Protein AF-A0A5R2MXI2-F1 (afdb_monomer_lite)

Sequence (117 aa):
TVLARMDTGGAYSFGGLNMAEFAANGTGHNSEFGDCHNPWNLPYVAGGSSSGSGAAVAARMTFASLGSDTGGSIRLPAAACGVAGIKPTQTRVSRAGVMPLSFSCDNVGPMARTAYD

Foldseek 3Di:
DLVVVCVVVVHDDDDDFQFDPLQPDQQCADPPPGFQAAPVDRVGGLTHRRSRQLRCQLVVVDQKDKWKWQPQHQPSSCVSNVWDGDFDDPPPDDCVPPRDDDNVRIGMTMIGRDPVD

Structure (mmCIF, N/CA/C/O backbone):
data_AF-A0A5R2MXI2-F1
#
_entry.id   AF-A0A5R2MXI2-F1
#
loop_
_atom_site.group_PDB
_atom_site.id
_atom_site.type_symbol
_atom_site.label_atom_id
_atom_site.label_alt_id
_atom_site.label_comp_id
_atom_site.label_asym_id
_atom_site.label_entity_id
_atom_site.label_seq_id
_atom_site.pdbx_PDB_ins_code
_atom_site.Cartn_x
_atom_site.Cartn_y
_atom_site.Cartn_z
_atom_site.occupancy
_atom_site.B_iso_or_equiv
_atom_site.auth_seq_id
_atom_site.auth_comp_id
_atom_site.auth_asym_id
_atom_site.auth_atom_id
_atom_site.pdbx_PDB_model_num
ATOM 1 N N . THR A 1 1 ? -8.331 -3.405 16.287 1.00 91.25 1 THR A N 1
ATOM 2 C CA . THR A 1 1 ? -7.261 -2.855 15.419 1.00 91.25 1 THR A CA 1
ATOM 3 C C . THR A 1 1 ? -7.868 -2.456 14.080 1.00 91.25 1 THR A C 1
ATOM 5 O O . THR A 1 1 ? -9.081 -2.584 13.942 1.00 91.25 1 THR A O 1
ATOM 8 N N . VAL A 1 2 ? -7.094 -1.935 13.119 1.00 94.31 2 VAL 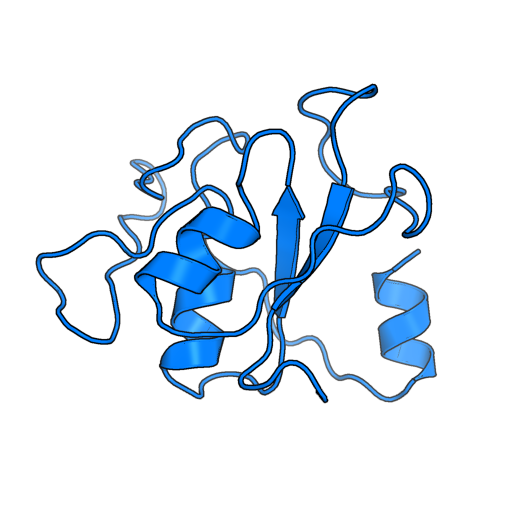A N 1
ATOM 9 C CA . VAL A 1 2 ? -7.619 -1.671 11.761 1.00 94.31 2 VAL A CA 1
ATOM 10 C C . VAL A 1 2 ? -8.165 -2.951 11.116 1.00 94.31 2 VAL A C 1
ATOM 12 O O . VAL A 1 2 ? -9.292 -2.931 10.639 1.00 94.31 2 VAL A O 1
ATOM 15 N N . LEU A 1 3 ? -7.443 -4.071 11.244 1.00 93.50 3 LEU A N 1
ATOM 16 C CA . LEU A 1 3 ? -7.878 -5.381 10.747 1.00 93.50 3 LEU A CA 1
ATOM 17 C C . LEU A 1 3 ? -9.207 -5.810 11.375 1.00 93.50 3 LEU A C 1
ATOM 19 O O . LEU A 1 3 ? -10.167 -6.024 10.652 1.00 93.50 3 LEU A O 1
ATOM 23 N N . ALA A 1 4 ? -9.324 -5.763 12.708 1.00 94.25 4 ALA A N 1
ATOM 24 C CA . ALA A 1 4 ? -10.579 -6.125 13.373 1.00 94.25 4 ALA A CA 1
ATOM 25 C C . ALA A 1 4 ? -11.780 -5.282 12.900 1.00 94.25 4 ALA A C 1
ATOM 27 O O . ALA A 1 4 ? -12.889 -5.790 12.827 1.00 94.25 4 ALA A O 1
ATOM 28 N N . ARG A 1 5 ? -11.576 -3.996 12.568 1.00 95.44 5 ARG A N 1
ATOM 29 C CA . ARG A 1 5 ? -12.651 -3.146 12.026 1.00 95.44 5 ARG A CA 1
ATOM 30 C C . ARG A 1 5 ? -13.032 -3.535 10.600 1.00 95.44 5 ARG A C 1
ATOM 32 O O . ARG A 1 5 ? -14.211 -3.473 10.267 1.00 95.44 5 ARG A O 1
ATOM 39 N N . MET A 1 6 ? -12.054 -3.919 9.781 1.00 94.19 6 MET A N 1
ATOM 40 C CA . MET A 1 6 ? -12.301 -4.437 8.435 1.00 94.19 6 MET A CA 1
ATOM 41 C C . MET A 1 6 ? -13.070 -5.760 8.500 1.00 94.19 6 MET A C 1
ATOM 43 O O . MET A 1 6 ? -14.084 -5.889 7.820 1.00 94.19 6 MET A O 1
ATOM 47 N N . ASP A 1 7 ? -12.672 -6.673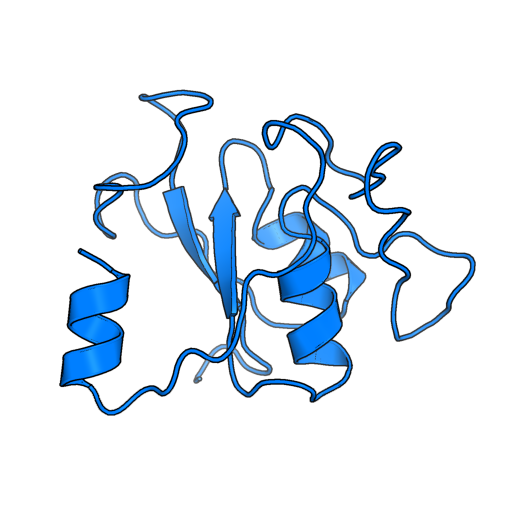 9.389 1.00 94.31 7 ASP A N 1
ATOM 48 C CA . ASP A 1 7 ? -13.346 -7.962 9.584 1.00 94.31 7 ASP A CA 1
ATOM 49 C C . ASP A 1 7 ? -14.809 -7.764 10.016 1.00 94.31 7 ASP A C 1
ATOM 51 O O . ASP A 1 7 ? -15.724 -8.329 9.421 1.00 94.31 7 ASP A O 1
ATOM 55 N N . THR A 1 8 ? -15.069 -6.879 10.990 1.00 96.94 8 THR A N 1
ATOM 56 C CA . THR A 1 8 ? -16.446 -6.540 11.405 1.00 96.94 8 THR A CA 1
ATOM 57 C C . THR A 1 8 ? -17.243 -5.815 10.322 1.00 96.94 8 THR A C 1
ATOM 59 O O . THR A 1 8 ? -18.469 -5.843 10.342 1.00 96.94 8 THR A O 1
ATOM 62 N N . GLY A 1 9 ? -16.555 -5.152 9.390 1.00 95.44 9 GLY A N 1
ATOM 63 C CA . GLY A 1 9 ? -17.148 -4.514 8.216 1.00 95.44 9 GLY A CA 1
ATOM 64 C C . GLY A 1 9 ? -17.457 -5.494 7.080 1.00 95.44 9 GLY A C 1
ATOM 65 O O . GLY A 1 9 ? -17.964 -5.068 6.047 1.00 95.44 9 GLY A O 1
ATOM 66 N N . GLY A 1 10 ? -17.152 -6.785 7.255 1.00 95.62 10 GLY A N 1
ATOM 67 C CA . GLY A 1 10 ? -17.379 -7.832 6.259 1.00 95.62 10 GLY A CA 1
ATOM 68 C C . GLY A 1 10 ? -16.265 -7.966 5.220 1.00 95.62 10 GLY A C 1
ATOM 69 O O . GLY A 1 10 ? -16.458 -8.641 4.210 1.00 95.62 10 GLY A O 1
ATOM 70 N N . ALA A 1 11 ? -15.106 -7.337 5.436 1.00 94.44 11 ALA A N 1
ATOM 71 C CA . ALA A 1 11 ? -13.953 -7.533 4.567 1.00 94.44 11 ALA A CA 1
ATOM 72 C C . ALA A 1 11 ? -13.343 -8.926 4.776 1.00 94.44 11 ALA A C 1
ATOM 74 O O . ALA A 1 11 ? -13.301 -9.441 5.892 1.00 94.44 11 ALA A O 1
ATOM 75 N N . TYR A 1 12 ? -12.817 -9.509 3.700 1.00 92.19 12 TYR A N 1
ATOM 76 C CA . TYR A 1 12 ? -12.088 -10.771 3.747 1.00 92.19 12 TYR A CA 1
ATOM 77 C C . TYR A 1 12 ? -10.605 -10.538 3.452 1.00 92.19 12 TYR A C 1
ATOM 79 O O . TYR A 1 12 ? -10.245 -10.076 2.368 1.00 92.19 12 TYR A O 1
ATOM 87 N N . SER A 1 13 ? -9.746 -10.865 4.418 1.00 90.00 13 SER A N 1
ATOM 88 C CA . SER A 1 13 ? -8.291 -10.746 4.295 1.00 90.00 13 SER A CA 1
ATOM 89 C C . SER A 1 13 ? -7.690 -12.097 3.910 1.00 90.00 13 SER A C 1
ATOM 91 O O . SER A 1 13 ? -7.816 -13.057 4.664 1.00 90.00 13 SER A O 1
ATOM 93 N N . PHE A 1 14 ? -7.024 -12.180 2.757 1.00 85.75 14 PHE A N 1
ATOM 94 C CA . PHE A 1 14 ? -6.523 -13.453 2.215 1.00 85.75 14 PHE A CA 1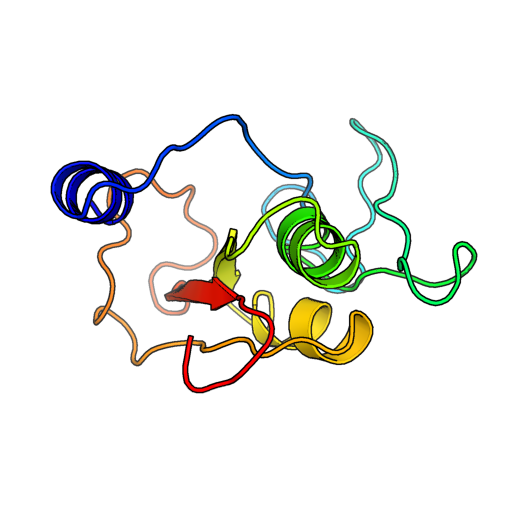
ATOM 95 C C . PHE A 1 14 ? -4.992 -13.568 2.140 1.00 85.75 14 PHE A C 1
ATOM 97 O O . PHE A 1 14 ? -4.485 -14.600 1.709 1.00 85.75 14 PHE A O 1
ATOM 104 N N . GLY A 1 15 ? -4.235 -12.553 2.574 1.00 91.38 15 GLY A N 1
ATOM 105 C CA . GLY A 1 15 ? -2.776 -12.654 2.640 1.00 91.38 15 GLY A CA 1
ATOM 106 C C . GLY A 1 15 ? -2.051 -11.354 2.975 1.00 91.38 15 GLY A C 1
ATOM 107 O O . GLY A 1 15 ? -2.641 -10.274 2.995 1.00 91.38 15 GLY A O 1
ATOM 108 N N . GLY A 1 16 ? -0.749 -11.484 3.238 1.00 94.56 16 GLY A N 1
ATOM 109 C CA . GLY A 1 16 ? 0.187 -10.363 3.295 1.00 94.56 16 GLY A CA 1
ATOM 110 C C . GLY A 1 16 ? 0.678 -9.988 1.896 1.00 94.56 16 GLY A C 1
ATOM 111 O O . GLY A 1 16 ? 0.782 -10.843 1.020 1.00 94.56 16 GLY A O 1
ATOM 112 N N . LEU A 1 17 ? 0.973 -8.706 1.690 1.00 96.75 17 LEU A N 1
ATOM 113 C CA . LEU A 1 17 ? 1.492 -8.179 0.427 1.00 96.75 17 LEU A CA 1
ATOM 114 C C . LEU A 1 17 ? 2.964 -7.788 0.584 1.00 96.75 17 LEU A C 1
ATOM 116 O O . LEU A 1 17 ? 3.408 -7.453 1.682 1.00 96.75 17 LEU A O 1
ATOM 120 N N . ASN A 1 18 ? 3.709 -7.829 -0.522 1.00 97.19 18 ASN A N 1
ATOM 121 C CA . ASN A 1 18 ? 5.125 -7.468 -0.544 1.00 97.19 18 ASN A CA 1
ATOM 122 C C . ASN A 1 18 ? 5.334 -5.997 -0.127 1.00 97.19 18 ASN A C 1
ATOM 124 O O . ASN A 1 18 ? 4.465 -5.142 -0.332 1.00 97.19 18 ASN A O 1
ATOM 128 N N . MET A 1 19 ? 6.495 -5.704 0.448 1.00 97.38 19 MET A N 1
ATOM 129 C CA . MET A 1 19 ? 6.897 -4.370 0.873 1.00 97.38 19 MET A CA 1
ATOM 130 C C . MET A 1 19 ? 8.411 -4.198 0.777 1.00 97.38 19 MET A C 1
ATOM 132 O O . MET A 1 19 ? 9.150 -5.176 0.830 1.00 97.38 19 MET A O 1
ATOM 136 N N . ALA A 1 20 ? 8.887 -2.955 0.726 1.00 97.06 20 ALA A N 1
ATOM 137 C CA . ALA A 1 20 ? 10.292 -2.691 1.021 1.00 97.06 20 ALA A CA 1
ATOM 138 C C . ALA A 1 20 ? 10.608 -3.072 2.471 1.00 97.06 20 ALA A C 1
ATOM 140 O O . ALA A 1 20 ? 9.874 -2.676 3.380 1.00 97.06 20 ALA A O 1
ATOM 141 N N . GLU A 1 21 ? 11.711 -3.787 2.676 1.00 96.00 21 GLU A N 1
ATOM 142 C CA . GLU A 1 21 ? 12.115 -4.299 3.985 1.00 96.00 21 GLU A CA 1
ATOM 143 C C . GLU A 1 21 ? 12.144 -3.190 5.052 1.00 96.00 21 GLU A C 1
ATOM 145 O O . GLU A 1 21 ? 12.565 -2.057 4.795 1.00 96.00 21 GLU A O 1
ATOM 150 N N . PHE A 1 22 ? 11.596 -3.490 6.234 1.00 95.56 22 PHE A N 1
ATOM 151 C CA . PHE A 1 22 ? 11.428 -2.550 7.354 1.00 95.56 22 PHE A CA 1
ATOM 152 C C . PHE A 1 22 ? 10.745 -1.215 7.007 1.00 95.56 22 PHE A C 1
ATOM 154 O O . PHE A 1 22 ? 10.872 -0.235 7.734 1.00 95.56 22 PHE A O 1
ATOM 161 N N . ALA A 1 23 ? 10.001 -1.164 5.902 1.00 96.75 23 ALA A N 1
ATOM 162 C CA . ALA A 1 23 ? 9.411 0.051 5.357 1.00 96.75 23 ALA A CA 1
ATOM 163 C C . ALA A 1 23 ? 10.434 1.154 5.005 1.00 96.75 23 ALA A C 1
ATOM 165 O O . ALA A 1 23 ? 10.064 2.321 4.877 1.00 96.75 23 ALA A O 1
ATOM 166 N N . ALA A 1 24 ? 11.703 0.789 4.798 1.00 95.25 24 ALA A N 1
ATOM 167 C CA . ALA A 1 24 ? 12.831 1.718 4.723 1.00 95.25 24 ALA A CA 1
ATOM 168 C C . ALA A 1 24 ? 13.273 2.087 3.291 1.00 95.25 24 ALA A C 1
ATOM 170 O O . ALA A 1 24 ? 14.348 2.652 3.102 1.00 95.25 24 ALA A O 1
ATOM 171 N N . ASN A 1 25 ? 12.465 1.793 2.267 1.00 94.12 25 ASN A N 1
ATOM 172 C CA . ASN A 1 25 ? 12.782 2.131 0.876 1.00 94.12 25 ASN A CA 1
ATOM 173 C C . ASN A 1 25 ? 11.526 2.568 0.088 1.00 94.12 25 ASN A C 1
ATOM 175 O O . ASN A 1 25 ? 10.489 1.903 0.105 1.00 94.12 25 ASN A O 1
ATOM 179 N N . GLY A 1 26 ? 11.641 3.696 -0.621 1.00 95.94 26 GLY A N 1
ATOM 180 C CA . GLY A 1 26 ? 10.592 4.291 -1.453 1.00 95.94 26 GLY A CA 1
ATOM 181 C C . GLY A 1 26 ? 10.428 3.688 -2.856 1.00 95.94 26 GLY A C 1
ATOM 182 O O . GLY A 1 26 ? 9.461 4.026 -3.532 1.00 95.94 26 GLY A O 1
ATOM 183 N N . THR A 1 27 ? 11.324 2.805 -3.312 1.00 96.75 27 THR A N 1
ATOM 184 C CA . THR A 1 27 ? 11.195 2.104 -4.604 1.00 96.75 27 THR A CA 1
ATOM 185 C C . THR A 1 27 ? 10.366 0.829 -4.500 1.00 96.75 27 THR A C 1
ATOM 187 O O . THR A 1 27 ? 9.714 0.454 -5.468 1.00 96.75 27 THR A O 1
ATOM 190 N N . GLY A 1 28 ? 10.346 0.181 -3.331 1.00 96.00 28 GLY A N 1
ATOM 191 C CA . GLY A 1 28 ? 9.631 -1.083 -3.137 1.00 96.00 28 GLY A CA 1
ATOM 192 C C . GLY A 1 28 ? 10.445 -2.342 -3.446 1.00 96.00 28 GLY A C 1
ATOM 193 O O . GLY A 1 28 ? 9.856 -3.422 -3.452 1.00 96.00 28 GLY A O 1
ATOM 194 N N . HIS A 1 29 ? 11.756 -2.204 -3.688 1.00 96.75 29 HIS A N 1
ATOM 195 C CA . HIS A 1 29 ? 12.661 -3.344 -3.856 1.00 96.75 29 HIS A CA 1
ATOM 196 C C . HIS A 1 29 ? 12.797 -4.151 -2.564 1.00 96.75 29 HIS A C 1
ATOM 198 O O . HIS A 1 29 ? 12.817 -3.580 -1.466 1.00 96.75 29 HIS A O 1
ATOM 204 N N . ASN A 1 30 ? 12.918 -5.467 -2.714 1.00 96.81 30 ASN A N 1
ATOM 205 C CA . ASN A 1 30 ? 13.029 -6.411 -1.613 1.00 96.81 30 ASN A CA 1
ATOM 206 C C . ASN A 1 30 ? 13.944 -7.575 -2.018 1.00 96.81 30 ASN A C 1
ATOM 208 O O . ASN A 1 30 ? 13.602 -8.371 -2.889 1.00 96.81 30 ASN A O 1
ATOM 212 N N . SER A 1 31 ? 15.106 -7.684 -1.372 1.00 94.56 31 SER A N 1
ATOM 213 C CA . SER A 1 31 ? 16.096 -8.723 -1.675 1.00 94.56 31 SER A CA 1
ATOM 214 C C . SER A 1 31 ? 15.696 -10.119 -1.200 1.00 94.56 31 SER A C 1
ATOM 216 O O . SER A 1 31 ? 16.167 -11.096 -1.770 1.00 94.56 31 SER A O 1
ATOM 218 N N . GLU A 1 32 ? 14.858 -10.214 -0.167 1.00 95.50 32 GLU A N 1
ATOM 219 C CA . GLU A 1 32 ? 14.475 -11.484 0.460 1.00 95.50 32 GLU A CA 1
ATOM 220 C C . GLU A 1 32 ? 13.314 -12.154 -0.285 1.00 95.50 32 GLU A C 1
ATOM 222 O O . GLU A 1 32 ? 13.356 -13.342 -0.590 1.00 95.50 32 GLU A O 1
ATOM 227 N N . PHE A 1 33 ? 12.279 -11.381 -0.624 1.00 95.38 33 PHE A N 1
ATOM 228 C CA . PHE A 1 33 ? 11.058 -11.892 -1.261 1.00 95.38 33 PHE A CA 1
ATOM 229 C C . PHE A 1 33 ? 10.968 -11.591 -2.763 1.00 95.38 33 PHE A C 1
ATOM 231 O O . PHE A 1 33 ? 10.006 -11.999 -3.415 1.00 95.38 33 PHE A O 1
ATOM 238 N N . GLY A 1 34 ? 11.962 -10.892 -3.315 1.00 97.00 34 GLY A N 1
ATOM 239 C CA . GLY A 1 34 ? 11.974 -10.425 -4.697 1.00 97.00 34 GLY A CA 1
ATOM 240 C C . GLY A 1 34 ? 11.223 -9.107 -4.893 1.00 97.00 34 GLY A C 1
ATOM 241 O O . GLY A 1 34 ? 10.344 -8.724 -4.112 1.00 97.00 34 GLY A O 1
ATOM 242 N N . ASP A 1 35 ? 11.576 -8.401 -5.964 1.00 97.06 35 ASP A N 1
ATOM 243 C CA . ASP A 1 35 ? 11.049 -7.072 -6.251 1.00 97.06 35 ASP A CA 1
ATOM 244 C C . ASP A 1 35 ? 9.582 -7.107 -6.701 1.00 97.06 35 ASP A C 1
ATOM 246 O O . ASP A 1 35 ? 9.162 -7.923 -7.522 1.00 97.06 35 ASP A O 1
ATOM 250 N N . CYS A 1 36 ? 8.785 -6.170 -6.180 1.00 97.50 36 CYS A N 1
ATOM 251 C CA . CYS A 1 36 ? 7.440 -5.931 -6.688 1.00 97.50 36 CYS A CA 1
ATOM 252 C C . CYS A 1 36 ? 7.503 -5.050 -7.944 1.00 97.50 36 CYS A C 1
ATOM 254 O O . CYS A 1 36 ? 7.982 -3.912 -7.900 1.00 97.50 36 CYS A O 1
ATOM 256 N N . HIS A 1 37 ? 6.977 -5.562 -9.053 1.00 97.56 37 HIS A N 1
ATOM 257 C CA . HIS A 1 37 ? 6.972 -4.875 -10.341 1.00 97.56 37 HIS A CA 1
ATOM 258 C C . HIS A 1 37 ? 5.725 -4.012 -10.538 1.00 97.56 37 HIS A C 1
ATOM 260 O O . HIS A 1 37 ? 4.632 -4.344 -10.074 1.00 97.56 37 HIS A O 1
ATOM 266 N N . ASN A 1 38 ? 5.877 -2.910 -11.272 1.00 98.44 38 ASN A N 1
ATOM 267 C CA . ASN A 1 38 ? 4.751 -2.060 -11.631 1.00 98.44 38 ASN A CA 1
ATOM 268 C C . ASN A 1 38 ? 3.826 -2.776 -12.638 1.00 98.44 38 ASN A C 1
ATOM 270 O O . ASN A 1 38 ? 4.292 -3.158 -13.715 1.00 98.44 38 ASN A O 1
ATOM 274 N N . PRO A 1 39 ? 2.518 -2.923 -12.356 1.00 98.06 39 PRO A N 1
ATOM 275 C CA . PRO A 1 39 ? 1.603 -3.637 -13.247 1.00 98.06 39 PRO A CA 1
ATOM 276 C C . PRO A 1 39 ? 1.340 -2.913 -14.574 1.00 98.06 39 PRO A C 1
ATOM 278 O O . PRO A 1 39 ? 0.873 -3.541 -15.520 1.00 98.06 39 PRO A O 1
ATOM 281 N N . TRP A 1 40 ? 1.654 -1.617 -14.674 1.00 98.19 40 TRP A N 1
ATOM 282 C CA . TRP A 1 40 ? 1.582 -0.878 -15.935 1.00 98.19 40 TRP A CA 1
ATOM 283 C C . TRP A 1 40 ? 2.794 -1.122 -16.834 1.00 98.19 40 TRP A C 1
ATOM 285 O O . TRP A 1 40 ? 2.675 -1.013 -18.053 1.00 98.19 40 TRP A O 1
ATOM 295 N N . ASN A 1 41 ? 3.961 -1.423 -16.251 1.00 97.94 41 ASN A N 1
ATOM 296 C CA . ASN A 1 41 ? 5.182 -1.725 -16.992 1.00 97.94 41 ASN A CA 1
ATOM 297 C C . ASN A 1 41 ? 6.211 -2.448 -16.102 1.00 97.94 41 ASN A C 1
ATOM 299 O O . ASN A 1 41 ? 6.855 -1.822 -15.261 1.00 97.94 41 ASN A O 1
ATOM 303 N N . LEU A 1 42 ? 6.398 -3.754 -16.313 1.00 97.38 42 LEU A N 1
ATOM 304 C CA . LEU A 1 42 ? 7.184 -4.624 -15.422 1.00 97.38 42 LEU A CA 1
ATOM 305 C C . LEU A 1 42 ? 8.646 -4.194 -15.156 1.00 97.38 42 LEU A C 1
ATOM 307 O O . LEU A 1 42 ? 9.115 -4.410 -14.041 1.00 97.38 42 LEU A O 1
ATOM 311 N N . PRO A 1 43 ? 9.389 -3.566 -16.090 1.00 97.44 43 PRO A N 1
ATOM 312 C CA . PRO A 1 43 ? 10.738 -3.057 -15.825 1.00 97.44 43 PRO A CA 1
ATOM 313 C C . PRO A 1 43 ? 10.797 -1.866 -14.854 1.00 97.44 43 PRO A C 1
ATOM 315 O O . PRO A 1 43 ? 11.891 -1.447 -14.485 1.00 97.44 43 PRO A O 1
ATOM 318 N N . TYR A 1 44 ? 9.656 -1.286 -14.469 1.00 97.81 44 TYR A N 1
ATOM 319 C CA . TYR A 1 44 ? 9.582 -0.132 -13.575 1.00 97.81 44 TYR A CA 1
ATOM 320 C C . TYR A 1 44 ? 9.162 -0.539 -12.163 1.00 97.81 44 TYR A C 1
ATOM 322 O O . TYR A 1 44 ? 8.470 -1.534 -11.940 1.00 97.81 44 TYR A O 1
ATOM 330 N N . VAL A 1 45 ? 9.553 0.290 -11.199 1.00 98.06 45 VAL A N 1
ATOM 331 C CA . VAL A 1 45 ? 9.238 0.089 -9.785 1.00 98.06 45 VAL A CA 1
ATOM 332 C C . VAL A 1 45 ? 7.750 0.300 -9.501 1.00 98.06 45 VAL A C 1
ATOM 334 O O . VAL A 1 45 ? 7.128 1.233 -10.021 1.00 98.06 45 VAL A O 1
ATOM 337 N N . ALA A 1 46 ? 7.181 -0.533 -8.628 1.00 98.25 46 ALA A N 1
ATOM 338 C CA . ALA A 1 46 ? 5.826 -0.337 -8.108 1.00 98.25 46 ALA A CA 1
ATOM 339 C C . ALA A 1 46 ? 5.729 0.832 -7.106 1.00 98.25 46 ALA A C 1
ATOM 341 O O . ALA A 1 46 ? 4.628 1.246 -6.753 1.00 98.25 46 ALA A O 1
ATOM 342 N N . GLY A 1 47 ? 6.870 1.368 -6.651 1.00 98.31 47 GLY A N 1
ATOM 343 C CA . GLY A 1 47 ? 6.950 2.333 -5.556 1.00 98.31 47 GLY A CA 1
ATOM 344 C C . GLY A 1 47 ? 6.882 1.641 -4.195 1.00 98.31 47 GLY A C 1
ATOM 345 O O . GLY A 1 47 ? 6.489 0.484 -4.084 1.00 98.31 47 GLY A O 1
ATOM 346 N N . GLY A 1 48 ? 7.290 2.334 -3.137 1.00 97.56 48 GLY A N 1
ATOM 347 C CA . GLY A 1 48 ? 7.425 1.750 -1.809 1.00 97.56 48 GLY A CA 1
ATOM 348 C C . GLY A 1 48 ? 7.161 2.734 -0.669 1.00 97.56 48 GLY A C 1
ATOM 349 O O . GLY A 1 48 ? 6.990 3.928 -0.882 1.00 97.56 48 GLY A O 1
ATOM 350 N N . SER A 1 49 ? 7.109 2.258 0.571 1.00 97.94 49 SER A N 1
ATOM 351 C CA . SER A 1 49 ? 7.374 0.862 0.937 1.00 97.94 49 SER A CA 1
ATOM 352 C C . SER A 1 49 ? 6.218 -0.110 0.708 1.00 97.94 49 SER A C 1
ATOM 354 O O . SER A 1 49 ? 6.495 -1.296 0.586 1.00 97.94 49 SER A O 1
ATOM 356 N N . SER A 1 50 ? 4.963 0.339 0.587 1.00 98.56 50 SER A N 1
ATOM 357 C CA . SER A 1 50 ? 3.792 -0.547 0.412 1.00 98.56 50 SER A CA 1
ATOM 358 C C . SER A 1 50 ? 3.622 -1.022 -1.044 1.00 98.56 50 SER A C 1
ATOM 360 O O . SER A 1 50 ? 2.580 -0.810 -1.669 1.00 98.56 50 SER A O 1
ATOM 362 N N . SER A 1 51 ? 4.671 -1.622 -1.603 1.00 98.50 51 SER A N 1
ATOM 363 C CA . SER A 1 51 ? 4.804 -1.924 -3.031 1.00 98.50 51 SER A CA 1
ATOM 364 C C . SER A 1 51 ? 3.773 -2.928 -3.537 1.00 98.50 51 SER A C 1
ATOM 366 O O . SER A 1 51 ? 3.081 -2.670 -4.522 1.00 98.50 51 SER A O 1
ATOM 368 N N . GLY A 1 52 ? 3.600 -4.047 -2.832 1.00 98.44 52 GLY A N 1
ATOM 369 C CA . GLY A 1 52 ? 2.585 -5.046 -3.155 1.00 98.44 52 GLY A CA 1
ATOM 370 C C . GLY A 1 52 ? 1.168 -4.498 -3.013 1.00 98.44 52 GLY A C 1
ATOM 371 O O . GLY A 1 52 ? 0.296 -4.839 -3.805 1.00 98.44 52 GLY A O 1
ATOM 372 N N . SER A 1 53 ? 0.937 -3.599 -2.056 1.00 98.50 53 SER A N 1
ATOM 373 C CA . SER A 1 53 ? -0.372 -2.985 -1.826 1.00 98.50 53 SER A CA 1
ATOM 374 C C . SER A 1 53 ? -0.829 -2.102 -2.987 1.00 98.50 53 SER A C 1
ATOM 376 O O . SER A 1 53 ? -1.975 -2.240 -3.420 1.00 98.50 53 SER A O 1
ATOM 378 N N . GLY A 1 54 ? 0.049 -1.246 -3.521 1.00 98.56 54 GLY A N 1
ATOM 379 C CA . GLY A 1 54 ? -0.255 -0.448 -4.714 1.00 98.56 54 GLY A CA 1
ATOM 380 C C . GLY A 1 54 ? -0.427 -1.320 -5.961 1.00 98.56 54 GLY A C 1
ATOM 381 O O . GLY A 1 54 ? -1.427 -1.198 -6.673 1.00 98.56 54 GLY A O 1
ATOM 382 N N . ALA A 1 55 ? 0.503 -2.256 -6.179 1.00 98.56 55 ALA A N 1
ATOM 383 C CA . ALA A 1 55 ? 0.490 -3.131 -7.348 1.00 98.56 55 ALA A CA 1
ATOM 384 C C . ALA A 1 55 ? -0.734 -4.063 -7.380 1.00 98.56 55 ALA A C 1
ATOM 386 O O . ALA A 1 55 ? -1.375 -4.186 -8.420 1.00 98.56 55 ALA A O 1
ATOM 387 N N . ALA A 1 56 ? -1.113 -4.674 -6.253 1.00 98.44 56 ALA A N 1
ATOM 388 C CA . ALA A 1 56 ? -2.246 -5.600 -6.180 1.00 98.44 56 ALA A CA 1
ATOM 389 C C . ALA A 1 56 ? -3.589 -4.915 -6.477 1.00 98.44 56 ALA A C 1
ATOM 391 O O . ALA A 1 56 ? -4.449 -5.502 -7.137 1.00 98.44 56 ALA A O 1
ATOM 392 N N . VAL A 1 57 ? -3.775 -3.671 -6.019 1.00 98.50 57 VAL A N 1
ATOM 393 C CA . VAL A 1 57 ? -4.982 -2.884 -6.323 1.00 98.50 57 VAL A CA 1
ATOM 394 C C . VAL A 1 57 ? -5.011 -2.511 -7.805 1.00 98.50 57 VAL A C 1
ATOM 396 O O . VAL A 1 57 ? -6.032 -2.704 -8.469 1.00 98.50 57 VAL A O 1
ATOM 399 N N . ALA A 1 58 ? -3.888 -2.034 -8.350 1.00 98.56 58 ALA A N 1
ATOM 400 C CA . ALA A 1 58 ? -3.780 -1.651 -9.757 1.00 98.56 58 ALA A CA 1
ATOM 401 C C . ALA A 1 58 ? -3.978 -2.843 -10.710 1.00 98.56 58 ALA A C 1
ATOM 403 O O . ALA A 1 58 ? -4.704 -2.738 -11.697 1.00 98.56 58 ALA A O 1
ATOM 404 N N . ALA A 1 59 ? -3.423 -4.006 -10.362 1.00 98.25 59 ALA A N 1
ATOM 405 C CA . ALA A 1 59 ? -3.597 -5.267 -11.083 1.00 98.25 59 ALA A CA 1
ATOM 406 C C . ALA A 1 59 ? -4.983 -5.914 -10.880 1.00 98.25 59 ALA A C 1
ATOM 408 O O . ALA A 1 59 ? -5.249 -6.976 -11.437 1.00 98.25 59 ALA A O 1
ATOM 409 N N . ARG A 1 60 ? -5.876 -5.291 -10.093 1.00 97.31 60 ARG A N 1
ATOM 410 C CA . ARG A 1 60 ? -7.222 -5.794 -9.754 1.00 97.31 60 ARG A CA 1
ATOM 411 C C . ARG A 1 60 ? -7.230 -7.156 -9.048 1.00 97.31 60 ARG A C 1
ATOM 413 O O . ARG A 1 60 ? -8.211 -7.887 -9.139 1.00 97.31 60 ARG A O 1
ATOM 420 N N . MET A 1 61 ? -6.172 -7.477 -8.308 1.00 96.94 61 MET A N 1
ATOM 421 C CA . MET A 1 61 ? -6.113 -8.677 -7.463 1.00 96.94 61 MET A CA 1
ATOM 422 C C . MET A 1 61 ? -6.930 -8.502 -6.175 1.00 96.94 61 MET A C 1
ATOM 424 O O . MET A 1 61 ? -7.408 -9.475 -5.604 1.00 96.94 61 MET A O 1
ATOM 428 N N . THR A 1 62 ? -7.106 -7.256 -5.723 1.00 96.50 62 THR A N 1
ATOM 429 C CA . THR A 1 62 ? -7.963 -6.885 -4.589 1.00 96.50 62 THR A CA 1
ATOM 430 C C . THR A 1 62 ? -8.725 -5.588 -4.881 1.00 96.50 62 THR A C 1
ATOM 432 O O . THR A 1 62 ? -8.329 -4.794 -5.738 1.00 96.50 62 THR A O 1
ATOM 435 N N . PHE A 1 63 ? -9.831 -5.360 -4.170 1.00 95.69 63 PHE A N 1
ATOM 436 C CA . PHE A 1 63 ? -10.597 -4.110 -4.234 1.00 95.69 63 PHE A CA 1
ATOM 437 C C . PHE A 1 63 ? -9.879 -2.955 -3.536 1.00 95.69 63 PHE A C 1
ATOM 439 O O . PHE A 1 63 ? -9.865 -1.839 -4.050 1.00 95.69 63 PHE A O 1
ATOM 446 N N . ALA A 1 64 ? -9.267 -3.256 -2.395 1.00 96.62 64 ALA A N 1
ATOM 447 C CA . ALA A 1 64 ? -8.499 -2.325 -1.592 1.00 96.62 64 ALA A CA 1
ATOM 448 C C . ALA A 1 64 ? -7.384 -3.071 -0.855 1.00 96.62 64 ALA A C 1
ATOM 450 O O . ALA A 1 64 ? -7.429 -4.292 -0.671 1.00 96.62 64 ALA A O 1
ATOM 451 N N . SER A 1 65 ? -6.378 -2.328 -0.424 1.00 98.06 65 SER A N 1
ATOM 452 C CA . SER A 1 65 ? -5.281 -2.828 0.394 1.00 98.06 65 SER A CA 1
ATOM 453 C C . SER A 1 65 ? -4.961 -1.831 1.503 1.00 98.06 65 SER A C 1
ATOM 455 O O . SER A 1 65 ? -5.330 -0.657 1.445 1.00 98.06 65 SER A O 1
ATOM 457 N N . LEU A 1 66 ? -4.275 -2.308 2.539 1.00 97.44 66 LEU A N 1
ATOM 458 C CA . LEU A 1 66 ? -3.670 -1.439 3.540 1.00 97.44 66 LEU A CA 1
ATOM 459 C C . LEU A 1 66 ? -2.201 -1.201 3.191 1.00 97.44 66 LEU A C 1
ATOM 461 O O . LEU A 1 66 ? -1.506 -2.095 2.705 1.00 97.44 66 LEU A O 1
ATOM 465 N N . GLY A 1 67 ? -1.726 0.002 3.487 1.00 97.69 67 GLY A N 1
ATOM 466 C CA . GLY A 1 67 ? -0.308 0.337 3.516 1.00 97.69 67 GLY A CA 1
ATOM 467 C C . GLY A 1 67 ? 0.047 1.091 4.791 1.00 97.69 67 GLY A C 1
ATOM 468 O O . GLY A 1 67 ? -0.832 1.596 5.499 1.00 97.69 67 GLY A O 1
ATOM 469 N N . SER A 1 68 ? 1.344 1.186 5.070 1.00 97.94 68 SER A N 1
ATOM 470 C CA . SER A 1 68 ? 1.875 2.141 6.041 1.00 97.94 68 SER A CA 1
ATOM 471 C C . SER A 1 68 ? 2.496 3.334 5.317 1.00 97.94 68 SER A C 1
ATOM 473 O O . SER A 1 68 ? 2.924 3.214 4.173 1.00 97.94 68 SER A O 1
ATOM 475 N N . ASP A 1 69 ? 2.518 4.507 5.949 1.00 98.50 69 ASP A N 1
ATOM 476 C CA . ASP A 1 69 ? 3.135 5.723 5.404 1.00 98.50 69 ASP A CA 1
ATOM 477 C C . ASP A 1 69 ? 3.804 6.521 6.519 1.00 98.50 69 ASP A C 1
ATOM 479 O O . ASP A 1 69 ? 3.142 7.174 7.331 1.00 98.50 69 ASP A O 1
ATOM 483 N N . THR A 1 70 ? 5.130 6.426 6.534 1.00 97.88 70 THR A N 1
ATOM 484 C CA . THR A 1 70 ? 6.016 7.189 7.419 1.00 97.88 70 THR A CA 1
ATOM 485 C C . THR A 1 70 ? 6.588 8.405 6.694 1.00 97.88 70 THR A C 1
ATOM 487 O O . THR A 1 70 ? 6.607 9.505 7.239 1.00 97.88 70 THR A O 1
ATOM 490 N N . GLY A 1 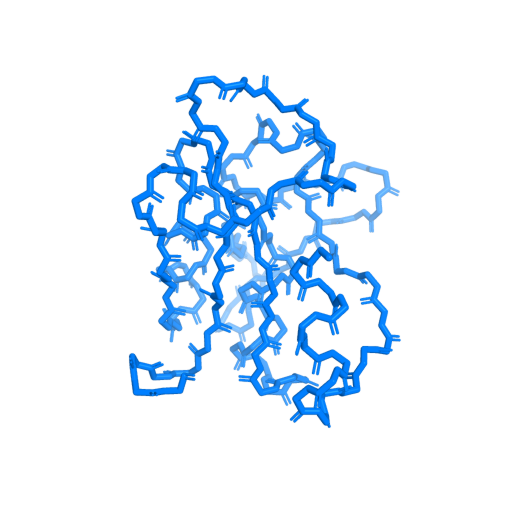71 ? 7.022 8.217 5.443 1.00 96.56 71 GLY A N 1
ATOM 491 C CA . GLY A 1 71 ? 7.603 9.268 4.599 1.00 96.56 71 GLY A CA 1
ATOM 492 C C . GLY A 1 71 ? 7.013 9.349 3.189 1.00 96.56 71 GLY A C 1
ATOM 493 O O . GLY A 1 71 ? 7.489 10.129 2.373 1.00 96.56 71 GLY A O 1
ATOM 494 N N . GLY A 1 72 ? 5.975 8.573 2.879 1.00 97.88 72 GLY A N 1
ATOM 495 C CA . GLY A 1 72 ? 5.452 8.440 1.514 1.00 97.88 72 GLY A CA 1
ATOM 496 C C . GLY A 1 72 ? 4.858 7.079 1.188 1.00 97.88 72 GLY A C 1
ATOM 497 O O . GLY A 1 72 ? 4.268 6.930 0.129 1.00 97.88 72 GLY A O 1
ATOM 498 N N . SER A 1 73 ? 4.990 6.094 2.072 1.00 98.38 73 SER A N 1
ATOM 499 C CA . SER A 1 73 ? 4.829 4.686 1.715 1.00 98.38 73 SER A CA 1
ATOM 500 C C . SER A 1 73 ? 3.420 4.201 1.344 1.00 98.38 73 SER A C 1
ATOM 502 O O . SER A 1 73 ? 3.296 3.065 0.898 1.00 98.38 73 SER A O 1
ATOM 504 N N . ILE A 1 74 ? 2.381 5.036 1.457 1.00 98.81 74 ILE A N 1
ATOM 505 C CA . ILE A 1 74 ? 1.073 4.817 0.810 1.00 98.81 74 ILE A CA 1
ATOM 506 C C . ILE A 1 74 ? 1.019 5.587 -0.510 1.00 98.81 74 ILE A C 1
ATOM 508 O O . ILE A 1 74 ? 0.606 5.064 -1.538 1.00 98.81 74 ILE A O 1
ATOM 512 N N . ARG A 1 75 ? 1.448 6.850 -0.489 1.00 98.75 75 ARG A N 1
ATOM 513 C CA . ARG A 1 75 ? 1.297 7.790 -1.607 1.00 98.75 75 ARG A CA 1
ATOM 514 C C . ARG A 1 75 ? 2.223 7.489 -2.786 1.00 98.75 75 ARG A C 1
ATOM 516 O O . ARG A 1 75 ? 1.808 7.653 -3.924 1.00 98.75 75 ARG A O 1
ATOM 523 N N . LEU A 1 76 ? 3.452 7.052 -2.526 1.00 98.69 76 LEU A N 1
ATOM 524 C CA . LEU A 1 76 ? 4.440 6.692 -3.544 1.00 98.69 76 LEU A CA 1
ATOM 525 C C . LEU A 1 76 ? 3.985 5.485 -4.382 1.00 98.69 76 LEU A C 1
ATOM 527 O O . LEU A 1 76 ? 3.901 5.641 -5.600 1.00 98.69 76 LEU A O 1
ATOM 531 N N . PRO A 1 77 ? 3.630 4.322 -3.793 1.00 98.75 77 PRO A N 1
ATOM 532 C CA . PRO A 1 77 ? 3.118 3.208 -4.583 1.00 98.75 77 PRO A CA 1
ATOM 533 C C . PRO A 1 77 ? 1.762 3.518 -5.219 1.00 98.75 77 PRO A C 1
ATOM 535 O O . PRO A 1 77 ? 1.519 3.094 -6.343 1.00 98.75 77 PRO A O 1
ATOM 538 N N . ALA A 1 78 ? 0.906 4.313 -4.566 1.00 98.81 78 ALA A N 1
ATOM 539 C CA . ALA A 1 78 ? -0.344 4.761 -5.174 1.00 98.81 78 ALA A CA 1
ATOM 540 C C . ALA A 1 78 ? -0.106 5.584 -6.453 1.00 98.81 78 ALA A C 1
ATOM 542 O O . ALA A 1 78 ? -0.702 5.301 -7.489 1.00 98.81 78 ALA A O 1
ATOM 543 N N . ALA A 1 79 ? 0.821 6.546 -6.410 1.00 98.69 79 ALA A N 1
ATOM 544 C CA . ALA A 1 79 ? 1.188 7.355 -7.569 1.00 98.69 79 ALA A CA 1
ATOM 545 C C . ALA A 1 79 ? 1.845 6.517 -8.677 1.00 98.69 79 ALA A C 1
ATOM 547 O O . ALA A 1 79 ?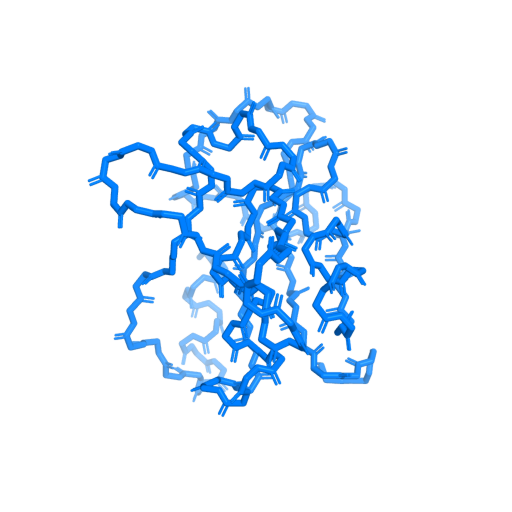 1.465 6.637 -9.839 1.00 98.69 79 ALA A O 1
ATOM 548 N N . ALA A 1 80 ? 2.796 5.647 -8.325 1.00 98.50 80 ALA A N 1
ATOM 549 C CA . ALA A 1 80 ? 3.498 4.804 -9.292 1.00 98.50 80 ALA A CA 1
ATOM 550 C C . ALA A 1 80 ? 2.569 3.775 -9.957 1.00 98.50 80 ALA A C 1
ATOM 552 O O . ALA A 1 80 ? 2.683 3.528 -11.156 1.00 98.50 80 ALA A O 1
ATOM 553 N N . CYS A 1 81 ? 1.634 3.195 -9.201 1.00 98.69 81 CYS A N 1
ATOM 554 C CA . CYS A 1 81 ? 0.690 2.193 -9.693 1.00 98.69 81 CYS A CA 1
ATOM 555 C C . CYS A 1 81 ? -0.639 2.791 -10.191 1.00 98.69 81 CYS A C 1
ATOM 557 O O . CYS A 1 81 ? -1.528 2.034 -10.574 1.00 98.69 81 CYS A O 1
ATOM 559 N N . GLY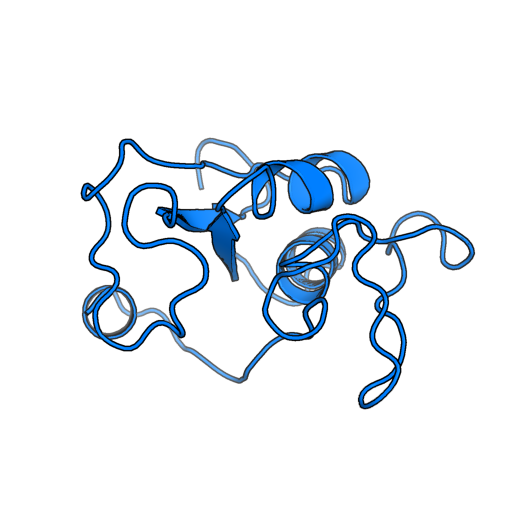 A 1 82 ? -0.806 4.117 -10.208 1.00 98.56 82 GLY A N 1
ATOM 560 C CA . GLY A 1 82 ? -2.003 4.772 -10.749 1.00 98.56 82 GLY A CA 1
ATOM 561 C C . GLY A 1 82 ? -3.297 4.468 -9.981 1.00 98.56 82 GLY A C 1
ATOM 562 O O . GLY A 1 82 ? -4.340 4.264 -10.598 1.00 98.56 82 GLY A O 1
ATOM 563 N N . VAL A 1 83 ? -3.232 4.412 -8.648 1.00 98.88 83 VAL A N 1
ATOM 564 C CA . VAL A 1 83 ? -4.379 4.160 -7.755 1.00 98.88 83 VAL A CA 1
ATOM 565 C C . VAL A 1 83 ? -4.520 5.273 -6.715 1.00 98.88 83 VAL A C 1
ATOM 567 O O . VAL A 1 83 ? -3.613 6.082 -6.518 1.00 98.88 83 VAL A O 1
ATOM 570 N N . ALA A 1 84 ? -5.663 5.341 -6.035 1.00 98.81 84 ALA A N 1
ATOM 571 C CA . ALA A 1 84 ? -5.853 6.264 -4.925 1.00 98.81 84 ALA A CA 1
ATOM 572 C C . ALA A 1 84 ? -5.164 5.729 -3.662 1.00 98.81 84 ALA A C 1
ATOM 574 O O . ALA A 1 84 ? -5.235 4.540 -3.354 1.00 98.81 84 ALA A O 1
ATOM 575 N N . GLY A 1 85 ? -4.518 6.617 -2.906 1.00 98.62 85 GLY A N 1
ATOM 576 C CA . GLY A 1 85 ? -3.886 6.286 -1.631 1.00 98.62 85 GLY A CA 1
ATOM 577 C C . GLY A 1 85 ? -4.057 7.419 -0.632 1.00 98.62 85 GLY A C 1
ATOM 578 O O . GLY A 1 85 ? -3.631 8.548 -0.885 1.00 98.62 85 GLY A O 1
ATOM 579 N N . ILE A 1 86 ? -4.667 7.125 0.515 1.00 98.56 86 ILE A N 1
ATOM 580 C CA . ILE A 1 86 ? -4.921 8.121 1.558 1.00 98.56 86 ILE A CA 1
ATOM 581 C C . ILE A 1 86 ? -3.963 7.867 2.711 1.00 98.56 86 ILE A C 1
ATOM 583 O O . ILE A 1 86 ? -4.072 6.859 3.405 1.00 98.56 86 ILE A O 1
ATOM 587 N N . LYS A 1 87 ? -3.066 8.825 2.967 1.00 98.44 87 LYS A N 1
ATOM 588 C CA . LYS A 1 87 ? -2.354 8.922 4.244 1.00 98.44 87 LYS A CA 1
ATOM 589 C C . LYS A 1 87 ? -3.217 9.728 5.219 1.00 98.44 87 LYS A C 1
ATOM 591 O O . LYS A 1 87 ? -3.275 10.953 5.073 1.00 98.44 87 LYS A O 1
ATOM 596 N N . PRO A 1 88 ? -3.842 9.110 6.233 1.00 97.56 88 PRO A N 1
ATOM 597 C CA . PRO A 1 88 ? -4.703 9.840 7.152 1.00 97.56 88 PRO A CA 1
ATOM 598 C C . PRO A 1 88 ? -3.917 10.845 8.006 1.00 97.56 88 PRO A C 1
ATOM 600 O O . PRO A 1 88 ? -2.678 10.875 8.017 1.00 97.56 88 PRO A O 1
ATOM 603 N N . THR A 1 89 ? -4.651 11.666 8.756 1.00 97.81 89 THR A N 1
ATOM 604 C CA . THR A 1 89 ? -4.085 12.412 9.884 1.00 97.81 89 THR A CA 1
ATOM 605 C C . THR A 1 89 ? -3.455 11.433 10.871 1.00 97.81 89 THR A C 1
ATOM 607 O O . THR A 1 89 ? -4.024 10.370 11.140 1.00 97.81 89 THR A O 1
ATOM 610 N N . GLN A 1 90 ? -2.302 11.797 11.433 1.00 95.31 90 GLN A N 1
ATOM 611 C CA . GLN A 1 90 ? -1.612 10.978 12.425 1.00 95.31 90 GLN A CA 1
ATOM 612 C C . GLN A 1 90 ? -2.575 10.546 13.535 1.00 95.31 90 GLN A C 1
ATOM 614 O O . GLN A 1 90 ? -3.389 11.341 13.999 1.00 95.31 90 GLN A O 1
ATOM 619 N N . THR A 1 91 ? -2.494 9.276 13.942 1.00 92.44 91 THR A N 1
ATOM 620 C CA . THR A 1 91 ? -3.347 8.619 14.958 1.00 92.44 91 THR A CA 1
ATOM 621 C C . THR A 1 91 ? -4.813 8.367 14.574 1.00 92.44 91 THR A C 1
ATOM 623 O O . THR A 1 91 ? -5.499 7.644 15.295 1.00 92.44 91 THR A O 1
ATOM 626 N N . ARG A 1 92 ? -5.299 8.861 13.422 1.00 96.56 92 ARG A N 1
ATOM 627 C CA . ARG A 1 92 ? -6.686 8.635 12.963 1.00 96.56 92 ARG A CA 1
ATOM 628 C C . ARG A 1 92 ? -7.011 7.152 12.786 1.00 96.56 92 ARG A C 1
ATOM 630 O O . ARG A 1 92 ? -8.095 6.705 13.158 1.00 96.56 92 ARG A O 1
ATOM 637 N N . VAL A 1 93 ? -6.078 6.397 12.214 1.00 97.12 93 VAL A N 1
ATOM 638 C CA . VAL A 1 93 ? -6.150 4.937 12.110 1.00 97.12 93 VAL A CA 1
ATOM 639 C C . VAL A 1 93 ? -5.226 4.340 13.165 1.00 97.12 93 VAL A C 1
ATOM 641 O O . VAL A 1 93 ? -4.075 4.751 13.310 1.00 97.12 93 VAL A O 1
ATOM 644 N N . SER A 1 94 ? -5.744 3.373 13.924 1.00 95.25 94 SER A N 1
ATOM 645 C CA . SER A 1 94 ? -4.970 2.687 14.961 1.00 95.25 94 SER A CA 1
ATOM 646 C C . SER A 1 94 ? -3.807 1.913 14.340 1.00 95.25 94 SER A C 1
ATOM 648 O O . SER A 1 94 ? -4.003 1.168 13.384 1.00 95.25 94 SER A O 1
ATOM 650 N N . ARG A 1 95 ? -2.621 2.045 14.940 1.00 94.62 95 ARG A N 1
ATOM 651 C CA . ARG A 1 95 ? -1.388 1.339 14.543 1.00 94.62 95 ARG A CA 1
ATOM 652 C C . ARG A 1 95 ? -1.096 0.110 15.406 1.00 94.62 95 ARG A C 1
ATOM 654 O O . ARG A 1 95 ? 0.002 -0.429 15.372 1.00 94.62 95 ARG A O 1
ATOM 661 N N . ALA A 1 96 ? -2.051 -0.310 16.232 1.00 94.69 96 ALA A N 1
ATOM 662 C CA . ALA A 1 96 ? -1.879 -1.488 17.071 1.00 94.69 96 ALA A CA 1
ATOM 663 C C . ALA A 1 96 ? -1.676 -2.738 16.193 1.00 94.69 96 ALA A C 1
ATOM 665 O O . ALA A 1 96 ? -2.523 -3.031 15.346 1.00 94.69 96 ALA A O 1
ATOM 666 N N . GLY A 1 97 ? -0.563 -3.447 16.414 1.00 92.88 97 GLY A N 1
ATOM 667 C CA . GLY A 1 97 ? -0.145 -4.617 15.631 1.00 92.88 97 GLY A CA 1
ATOM 668 C C . GLY A 1 97 ? 0.695 -4.303 14.386 1.00 92.88 97 GLY A C 1
ATOM 669 O O . GLY A 1 97 ? 1.020 -5.218 13.641 1.00 92.88 97 GLY A O 1
ATOM 670 N N . VAL A 1 98 ? 1.045 -3.036 14.147 1.00 95.06 98 VAL A N 1
ATOM 671 C CA . VAL A 1 98 ? 1.888 -2.616 13.017 1.00 95.06 98 VAL A CA 1
ATOM 672 C C . VAL A 1 98 ? 3.346 -2.556 13.465 1.00 95.06 98 VAL A C 1
ATOM 674 O O . VAL A 1 98 ? 3.633 -2.048 14.549 1.00 95.06 98 VAL A O 1
ATOM 677 N N . MET A 1 99 ? 4.262 -3.046 12.628 1.00 94.81 99 MET A N 1
ATOM 678 C CA . MET A 1 99 ? 5.704 -2.915 12.857 1.00 94.81 99 MET A CA 1
ATOM 679 C C . MET A 1 99 ? 6.101 -1.423 12.840 1.00 94.81 99 MET A C 1
ATOM 681 O O . MET A 1 99 ? 5.771 -0.733 11.871 1.00 94.81 99 MET A O 1
ATOM 685 N N . PRO A 1 100 ? 6.742 -0.899 13.901 1.00 94.69 100 PRO A N 1
ATOM 686 C CA . PRO A 1 100 ? 7.056 0.521 14.002 1.00 94.69 100 PRO A CA 1
ATOM 687 C C . PRO A 1 100 ? 8.305 0.884 13.192 1.00 94.69 100 PRO A C 1
ATOM 689 O O . PRO A 1 100 ? 9.343 0.246 13.342 1.00 94.69 100 PRO A O 1
ATOM 692 N N . LEU A 1 101 ? 8.232 1.972 12.424 1.00 96.38 101 LEU A N 1
ATOM 693 C CA . LEU A 1 101 ? 9.405 2.594 11.798 1.00 96.38 101 LEU A CA 1
ATOM 694 C C . LEU A 1 101 ? 9.735 3.926 12.483 1.00 96.38 101 LEU A C 1
ATOM 696 O O . LEU A 1 101 ? 10.867 4.161 12.898 1.00 96.38 101 LEU A O 1
ATOM 700 N N . SER A 1 102 ? 8.741 4.797 12.647 1.00 96.25 102 SER A N 1
ATOM 701 C CA . SER A 1 102 ? 8.868 6.053 13.382 1.00 96.25 102 SER A CA 1
ATOM 702 C C . SER A 1 102 ? 7.562 6.393 14.086 1.00 96.25 102 SER A C 1
ATOM 704 O O . SER A 1 102 ? 6.575 6.801 13.474 1.00 96.25 102 SER A O 1
ATOM 706 N N . PHE A 1 103 ? 7.555 6.303 15.415 1.00 91.00 103 PHE A N 1
ATOM 707 C CA . PHE A 1 103 ? 6.345 6.511 16.212 1.00 91.00 103 PHE A CA 1
ATOM 708 C C . PHE A 1 103 ? 5.654 7.862 15.950 1.00 91.00 103 PHE A C 1
ATOM 710 O O . PHE A 1 103 ? 4.422 7.940 15.973 1.00 91.00 103 PHE A O 1
ATOM 717 N N . SER A 1 104 ? 6.413 8.924 15.681 1.00 94.75 104 SER A N 1
ATOM 718 C CA . SER A 1 104 ? 5.872 10.256 15.391 1.00 94.75 104 SER A CA 1
ATOM 719 C C . SER A 1 104 ? 5.375 10.421 13.953 1.00 94.75 104 SER A C 1
ATOM 721 O O . SER A 1 104 ? 4.681 11.392 13.676 1.00 94.75 104 SER A O 1
ATOM 723 N N . CYS A 1 105 ? 5.702 9.499 13.046 1.00 95.88 105 CYS A N 1
ATOM 724 C CA . CYS A 1 105 ? 5.435 9.660 11.616 1.00 95.88 105 CYS A CA 1
ATOM 725 C C . CYS A 1 105 ? 4.617 8.516 11.006 1.00 95.88 105 CYS A C 1
ATOM 727 O O . CYS A 1 105 ? 3.997 8.727 9.969 1.00 95.88 105 CYS A O 1
ATOM 729 N N . ASP A 1 106 ? 4.555 7.336 11.629 1.00 97.19 106 ASP A N 1
ATOM 730 C CA . ASP A 1 106 ? 3.861 6.184 11.054 1.00 97.19 106 ASP A CA 1
ATOM 731 C C . ASP A 1 106 ? 2.359 6.442 10.957 1.00 97.19 106 ASP A C 1
ATOM 733 O O . ASP A 1 106 ? 1.708 6.829 11.932 1.00 97.19 106 ASP A O 1
ATOM 737 N N . ASN A 1 107 ? 1.797 6.159 9.789 1.00 98.00 107 ASN A N 1
ATOM 738 C CA . ASN A 1 107 ? 0.365 6.118 9.531 1.00 98.00 107 ASN A CA 1
ATOM 739 C C . ASN A 1 107 ? 0.012 4.774 8.904 1.00 98.00 107 ASN A C 1
ATOM 741 O O . ASN A 1 107 ? 0.843 4.173 8.232 1.00 98.00 107 ASN A O 1
ATOM 745 N N . VAL A 1 108 ? -1.230 4.338 9.081 1.00 97.81 108 VAL A N 1
ATOM 746 C CA . VAL A 1 108 ? -1.828 3.261 8.285 1.00 97.81 108 VAL A CA 1
ATOM 747 C C . VAL A 1 108 ? -2.991 3.853 7.520 1.00 97.81 108 VAL A C 1
ATOM 749 O O . VAL A 1 108 ? -3.734 4.669 8.070 1.00 97.81 108 VAL A O 1
ATOM 752 N N . GLY A 1 109 ? -3.158 3.455 6.268 1.00 98.06 109 GLY A N 1
ATOM 753 C CA . GLY A 1 109 ? -4.239 3.956 5.438 1.00 98.06 109 GLY A CA 1
ATOM 754 C C . GLY A 1 109 ? -4.532 3.062 4.240 1.00 98.06 109 GLY A C 1
ATOM 755 O O . GLY A 1 109 ? -3.765 2.135 3.956 1.00 98.06 109 GLY A O 1
ATOM 756 N N . PRO A 1 110 ? -5.668 3.315 3.579 1.00 97.88 110 PRO A N 1
ATOM 757 C CA . PRO A 1 110 ? -6.115 2.522 2.452 1.00 97.88 110 PRO A CA 1
ATOM 758 C C . PRO A 1 110 ? -5.424 2.937 1.149 1.00 97.88 110 PRO A C 1
ATOM 760 O O . PRO A 1 110 ? -5.077 4.107 0.940 1.00 97.88 110 PRO A O 1
ATOM 763 N N . MET A 1 111 ? -5.308 1.965 0.250 1.00 98.75 111 MET A N 1
ATOM 764 C CA . MET A 1 111 ? -5.204 2.176 -1.189 1.00 98.75 111 MET A CA 1
ATOM 765 C C . MET A 1 111 ? -6.369 1.477 -1.882 1.00 98.75 111 MET A C 1
ATOM 767 O O . MET A 1 111 ? -6.700 0.341 -1.543 1.00 98.75 111 MET A O 1
ATOM 771 N N . ALA A 1 112 ? -6.976 2.156 -2.849 1.00 98.56 112 ALA A N 1
ATOM 772 C CA . ALA A 1 112 ? -8.120 1.673 -3.614 1.00 98.56 112 ALA A CA 1
ATOM 773 C C . ALA A 1 112 ? -8.099 2.269 -5.030 1.00 98.56 112 ALA A C 1
ATOM 775 O O . ALA A 1 112 ? -7.262 3.113 -5.349 1.00 98.56 112 ALA A O 1
ATOM 776 N N . ARG A 1 113 ? -8.987 1.823 -5.922 1.00 98.25 113 ARG A N 1
ATOM 777 C CA . ARG A 1 113 ? -8.964 2.275 -7.328 1.00 98.25 113 ARG A CA 1
ATOM 778 C C . ARG A 1 113 ? -9.403 3.724 -7.493 1.00 98.25 113 ARG A C 1
ATOM 780 O O . ARG A 1 113 ? -8.939 4.393 -8.412 1.00 98.25 113 ARG A O 1
ATOM 787 N N . THR A 1 114 ? -10.288 4.201 -6.629 1.00 98.25 114 THR A N 1
ATOM 788 C CA . THR A 1 114 ? -10.786 5.575 -6.651 1.00 98.25 114 THR A CA 1
ATOM 789 C C . THR A 1 114 ? -10.710 6.190 -5.260 1.00 98.25 114 THR A C 1
ATOM 791 O O . THR A 1 114 ? -10.548 5.485 -4.273 1.00 98.25 114 THR A O 1
ATOM 794 N N . ALA A 1 115 ? -10.822 7.516 -5.170 1.00 96.88 115 ALA A N 1
ATOM 795 C CA . ALA A 1 115 ? -10.882 8.206 -3.880 1.00 96.88 115 ALA A CA 1
ATOM 796 C C . ALA A 1 115 ? -12.226 8.018 -3.145 1.00 96.88 115 ALA A C 1
ATOM 798 O O . ALA A 1 115 ? -12.343 8.438 -1.997 1.00 96.88 115 ALA A O 1
ATOM 799 N N . TYR A 1 116 ? -13.241 7.477 -3.831 1.00 97.62 116 TYR A N 1
ATOM 800 C CA . TYR A 1 116 ? -14.552 7.186 -3.253 1.00 97.62 116 TYR A CA 1
ATOM 801 C C . TYR A 1 116 ? -14.566 5.850 -2.499 1.00 97.62 116 TYR A C 1
ATOM 803 O O . TYR A 1 116 ? -15.248 5.749 -1.481 1.00 97.62 116 TYR A O 1
ATOM 811 N N . ASP A 1 117 ? -13.829 4.863 -3.018 1.00 95.31 117 ASP A N 1
ATOM 812 C CA . ASP A 1 117 ? -13.645 3.536 -2.414 1.00 95.31 117 ASP A CA 1
ATOM 813 C C . ASP A 1 117 ? -12.866 3.616 -1.085 1.00 95.31 117 ASP A C 1
ATOM 815 O O . ASP A 1 117 ? -13.251 2.896 -0.134 1.00 95.31 117 ASP A O 1
#

Radius of gyration: 13.02 Å; chains: 1; bounding box: 34×26×34 Å

Secondary structure (DSSP, 8-state):
-HHHHHHHTT----------GGG--SS---TTT-PPBPTT-TTSB--SSSHHHHHHHHTTS-SEEEEEESSSTTHHHHHHTT-EE--PSTTSS--TTPPPS-TTT-EEEEEESSS--

pLDDT: mean 96.64, std 2.17, range [85.75, 98.88]